Protein AF-A0A3B8ZDR8-F1 (afdb_monomer_lite)

Secondary structure (DSSP, 8-state):
--------PPPSSS-TTTSTTTHHHHHHHHHHHHHHH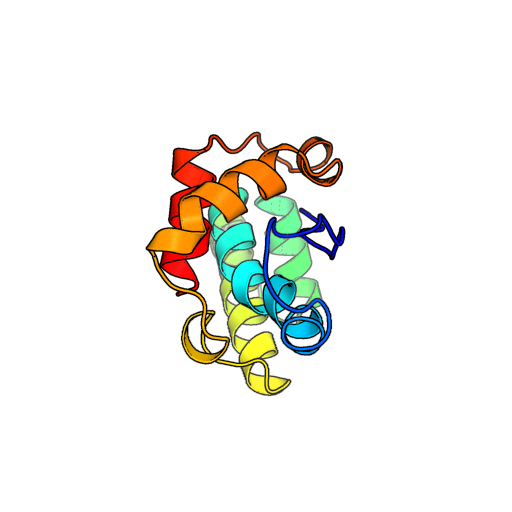HGGG-HHHHHHHHHHTT---TT--HHHHHHHHHHHHHHHHHHTT--S-SGGGT--GGGHHHHHHHHHH-GGGGGSSSPPPHHHHHHHHHHT-

Structure (mmCIF, N/CA/C/O backbone):
data_AF-A0A3B8ZDR8-F1
#
_entry.id   AF-A0A3B8ZDR8-F1
#
loop_
_atom_site.group_PDB
_atom_site.id
_atom_site.type_symbol
_atom_site.label_atom_id
_atom_site.label_alt_id
_atom_site.label_comp_id
_atom_site.label_asym_id
_atom_site.label_entity_id
_atom_site.label_seq_id
_atom_site.pdbx_PDB_ins_code
_atom_site.Cartn_x
_atom_site.Cartn_y
_atom_site.Cartn_z
_atom_site.occupancy
_atom_site.B_iso_or_equiv
_atom_site.auth_seq_id
_atom_site.auth_comp_id
_atom_site.auth_asym_id
_atom_site.auth_atom_id
_atom_site.pdbx_PDB_model_num
ATOM 1 N N . MET A 1 1 ? 7.685 3.525 1.655 1.00 44.78 1 MET A N 1
ATOM 2 C CA . MET A 1 1 ? 6.425 2.762 1.583 1.00 44.78 1 MET A CA 1
ATOM 3 C C . MET A 1 1 ? 5.890 2.816 2.994 1.00 44.78 1 MET A C 1
ATOM 5 O O . MET A 1 1 ? 6.640 2.419 3.874 1.00 44.78 1 MET A O 1
ATOM 9 N N . LEU A 1 2 ? 4.742 3.464 3.225 1.00 42.06 2 LEU A N 1
ATOM 10 C CA . LEU A 1 2 ? 4.146 3.598 4.561 1.00 42.06 2 LEU A CA 1
ATOM 11 C C . LEU A 1 2 ? 4.211 2.253 5.280 1.00 42.06 2 LEU A C 1
ATOM 13 O O . LEU A 1 2 ? 3.497 1.322 4.915 1.00 42.06 2 LEU A O 1
ATOM 17 N N . ALA A 1 3 ? 5.061 2.155 6.293 1.00 41.91 3 ALA A N 1
ATOM 18 C CA . ALA A 1 3 ? 4.907 1.120 7.284 1.00 41.91 3 ALA A CA 1
ATOM 19 C C . ALA A 1 3 ? 3.738 1.573 8.157 1.00 41.91 3 ALA A C 1
ATOM 21 O O . ALA A 1 3 ? 3.929 2.221 9.168 1.00 41.91 3 ALA A O 1
ATOM 22 N N . PHE A 1 4 ? 2.508 1.233 7.778 1.00 46.56 4 PHE A N 1
ATOM 23 C CA . PHE A 1 4 ? 1.359 1.270 8.696 1.00 46.56 4 PHE A CA 1
ATOM 24 C C . PHE A 1 4 ? 1.469 0.147 9.754 1.00 46.56 4 PHE A C 1
ATOM 26 O O . PHE A 1 4 ? 0.480 -0.411 10.230 1.00 46.56 4 PHE A O 1
ATOM 33 N N . LEU A 1 5 ? 2.704 -0.274 10.038 1.00 42.16 5 LEU A N 1
ATOM 34 C CA . LEU A 1 5 ? 3.032 -1.438 10.825 1.00 42.16 5 LEU A CA 1
ATOM 35 C C . LEU A 1 5 ? 3.063 -1.008 12.283 1.00 42.16 5 LEU A C 1
ATOM 37 O O . LEU A 1 5 ? 4.087 -0.591 12.810 1.00 42.16 5 LEU A O 1
ATOM 41 N N . ALA A 1 6 ? 1.908 -1.199 12.909 1.00 42.78 6 ALA A N 1
ATOM 42 C CA . ALA A 1 6 ? 1.836 -1.733 14.257 1.00 42.78 6 ALA A CA 1
ATOM 43 C C . ALA A 1 6 ? 2.537 -0.912 15.346 1.00 42.78 6 ALA A C 1
ATOM 45 O O . ALA A 1 6 ? 3.253 -1.484 16.166 1.00 42.78 6 ALA A O 1
ATOM 46 N N . HIS A 1 7 ? 2.275 0.394 15.439 1.00 38.44 7 HIS A N 1
ATOM 47 C CA . HIS A 1 7 ? 2.351 1.000 16.763 1.00 38.44 7 HIS A CA 1
ATOM 48 C C . HIS A 1 7 ? 1.016 0.837 17.483 1.00 38.44 7 HIS A C 1
ATOM 50 O O . HIS A 1 7 ? 0.050 1.555 17.227 1.00 38.44 7 HIS A O 1
ATOM 56 N N . ASP A 1 8 ? 1.004 -0.154 18.377 1.00 46.09 8 ASP A N 1
ATOM 57 C CA . ASP A 1 8 ? 0.071 -0.328 19.487 1.00 46.09 8 ASP A CA 1
ATOM 58 C C . ASP A 1 8 ? -0.123 1.015 20.216 1.00 46.09 8 ASP A C 1
ATOM 60 O O . ASP A 1 8 ? 0.599 1.351 21.153 1.00 46.09 8 ASP A O 1
ATOM 64 N N . SER A 1 9 ? -1.067 1.830 19.749 1.00 37.84 9 SER A N 1
ATOM 65 C CA . SER A 1 9 ? -1.556 2.992 20.486 1.00 37.84 9 SER A CA 1
ATOM 66 C C . SER A 1 9 ? -2.867 2.582 21.150 1.00 37.84 9 SER A C 1
ATOM 68 O O . SER A 1 9 ? -3.759 2.099 20.444 1.00 37.84 9 SER A O 1
ATOM 70 N N . PRO A 1 10 ? -2.984 2.724 22.482 1.00 36.81 10 PRO A N 1
ATOM 71 C CA . PRO A 1 10 ? -4.074 2.142 23.250 1.00 36.81 10 PRO A CA 1
ATOM 72 C C . PRO A 1 10 ? -5.396 2.756 22.798 1.00 36.81 10 PRO A C 1
ATOM 74 O O . PRO A 1 10 ? -5.578 3.975 22.837 1.00 36.81 10 PRO A O 1
ATOM 77 N N . THR A 1 11 ? -6.329 1.916 22.356 1.00 43.66 11 THR A N 1
ATOM 78 C CA . THR A 1 11 ? -7.720 2.334 22.219 1.00 43.66 11 THR A CA 1
ATOM 79 C C . THR A 1 11 ? -8.248 2.591 23.622 1.00 43.66 11 THR A C 1
ATOM 81 O O . THR A 1 11 ? -8.141 1.755 24.515 1.00 43.66 11 THR A O 1
ATOM 84 N N . CYS A 1 12 ? -8.723 3.812 23.843 1.00 35.34 12 CYS A N 1
ATOM 85 C CA . CYS A 1 12 ? -9.314 4.215 25.106 1.00 35.34 12 CY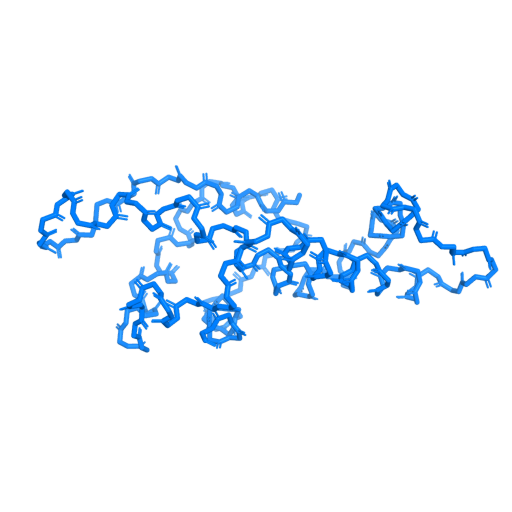S A CA 1
ATOM 86 C C . CYS A 1 12 ? -10.553 3.351 25.370 1.00 35.34 12 CYS A C 1
ATOM 88 O O . CYS A 1 12 ? -11.546 3.503 24.663 1.00 35.34 12 CYS A O 1
ATOM 90 N N . GLY A 1 13 ? -10.471 2.497 26.391 1.00 43.31 13 GLY A N 1
ATOM 91 C CA . GLY A 1 13 ? -11.576 1.669 26.867 1.00 43.31 13 GLY A CA 1
ATOM 92 C C . GLY A 1 13 ? -11.730 0.365 26.087 1.00 43.31 13 GLY A C 1
ATOM 93 O O . GLY A 1 13 ? -11.834 0.380 24.868 1.00 43.31 13 GLY A O 1
ATOM 94 N N . ASP A 1 14 ? -11.799 -0.728 26.843 1.00 36.44 14 ASP A N 1
ATOM 95 C CA . ASP A 1 14 ? -12.171 -2.092 26.448 1.00 36.44 14 ASP A CA 1
ATOM 96 C C . ASP A 1 14 ? -11.001 -3.033 26.073 1.00 36.44 14 ASP A C 1
ATOM 98 O O . ASP A 1 14 ? -10.055 -2.678 25.375 1.00 36.44 14 ASP A O 1
ATOM 102 N N . ASP A 1 15 ? -11.058 -4.231 26.666 1.00 39.94 15 ASP A N 1
ATOM 103 C CA . ASP A 1 15 ? -10.038 -5.280 26.815 1.00 39.94 15 ASP A CA 1
ATOM 104 C C . ASP A 1 15 ? -8.931 -5.368 25.738 1.00 39.94 15 ASP A C 1
ATOM 106 O O . ASP A 1 15 ? -9.129 -5.862 24.626 1.00 39.94 15 ASP A O 1
ATOM 110 N N . GLU A 1 16 ? -7.692 -5.055 26.144 1.00 42.16 16 GLU A N 1
ATOM 111 C CA . GLU A 1 16 ? -6.435 -5.239 25.384 1.00 42.16 16 GLU A CA 1
ATOM 112 C C . GLU A 1 16 ? -6.235 -6.668 24.827 1.00 42.16 16 GLU A C 1
ATOM 114 O O . GLU A 1 16 ? -5.426 -6.889 23.920 1.00 42.16 16 GLU A O 1
ATOM 119 N N . SER A 1 17 ? -6.948 -7.660 25.373 1.00 44.25 17 SER A N 1
ATOM 120 C CA . SER A 1 17 ? -6.798 -9.067 24.998 1.00 44.25 17 SER A CA 1
ATOM 121 C C . SER A 1 17 ? -7.567 -9.454 23.730 1.00 44.25 17 SER A C 1
ATOM 123 O O . SER A 1 17 ? -7.094 -10.312 22.979 1.00 44.25 17 SER A O 1
ATOM 125 N N . GLU A 1 18 ? -8.695 -8.796 23.432 1.00 42.53 18 GLU A N 1
ATOM 126 C CA . GLU A 1 18 ? -9.562 -9.211 22.326 1.00 42.53 18 GLU A CA 1
ATOM 127 C C . GLU A 1 18 ? -9.105 -8.663 20.971 1.00 42.53 18 GLU A C 1
ATOM 129 O O . GLU A 1 18 ? -9.272 -9.344 19.973 1.00 42.53 18 GLU A O 1
ATOM 134 N N . LEU A 1 19 ? -8.432 -7.512 20.882 1.00 48.38 19 LEU A N 1
ATOM 135 C CA . LEU A 1 19 ? -8.035 -6.934 19.580 1.00 48.38 19 LEU A CA 1
ATOM 136 C C . LEU A 1 19 ? -6.627 -7.348 19.110 1.00 48.38 19 LEU A C 1
ATOM 138 O O . LEU A 1 19 ? -6.260 -7.158 17.946 1.00 48.38 19 LEU A O 1
ATOM 142 N N . ARG A 1 20 ? -5.829 -7.976 19.983 1.00 52.00 20 ARG A N 1
ATOM 143 C CA . ARG A 1 20 ? -4.428 -8.349 19.709 1.00 52.00 20 ARG A CA 1
ATOM 144 C C . ARG A 1 20 ? -4.271 -9.350 18.563 1.00 52.00 20 ARG A C 1
ATOM 146 O O . ARG A 1 20 ? -3.232 -9.388 17.911 1.00 52.00 20 ARG A O 1
ATOM 153 N N . HIS A 1 21 ? -5.293 -10.161 18.301 1.00 55.50 21 HIS A N 1
ATOM 154 C CA . HIS A 1 21 ? -5.284 -11.121 17.197 1.00 55.50 21 HIS A CA 1
ATOM 155 C C . HIS A 1 21 ? -5.625 -10.486 15.837 1.00 55.50 21 HIS A C 1
ATOM 157 O O . HIS A 1 21 ? -5.317 -11.081 14.803 1.00 55.50 21 HIS A O 1
ATOM 163 N N . LEU A 1 22 ? -6.208 -9.282 15.831 1.00 54.00 22 LEU A N 1
ATOM 164 C CA . LEU A 1 22 ? -6.578 -8.527 14.629 1.00 54.00 22 LEU A CA 1
ATOM 165 C C . LEU A 1 22 ? -5.436 -7.621 14.143 1.00 54.00 22 LEU A C 1
ATOM 167 O O . LEU A 1 22 ? -5.355 -7.303 12.954 1.00 54.00 22 LEU A O 1
ATOM 171 N N . SER A 1 23 ? -4.515 -7.244 15.039 1.00 62.72 23 SER A N 1
ATOM 172 C CA . SER A 1 23 ? -3.392 -6.341 14.736 1.00 62.72 23 SER A CA 1
ATOM 173 C C . SER A 1 23 ? -2.507 -6.846 13.590 1.00 62.72 23 SER A C 1
ATOM 175 O O . SER A 1 23 ? -2.104 -6.058 12.734 1.00 62.72 23 SER A O 1
ATOM 177 N N . LYS A 1 24 ? -2.287 -8.165 13.501 1.00 66.75 24 LYS A N 1
ATOM 178 C CA . LYS A 1 24 ? -1.512 -8.804 12.420 1.00 66.75 24 LYS A CA 1
ATOM 179 C C . LYS A 1 24 ? -2.124 -8.633 11.027 1.00 66.75 24 LYS A C 1
ATOM 181 O O . LYS A 1 24 ? -1.391 -8.676 10.045 1.00 66.75 24 LYS A O 1
ATOM 186 N N . PHE A 1 25 ? -3.440 -8.448 10.929 1.00 69.88 25 PHE A N 1
ATOM 187 C CA . PHE A 1 25 ? -4.146 -8.395 9.646 1.00 69.88 25 PHE A CA 1
ATOM 188 C C . PHE A 1 25 ? -4.482 -6.971 9.202 1.00 69.88 25 PHE A C 1
ATOM 190 O O . PHE A 1 25 ? -4.666 -6.737 8.011 1.00 69.88 25 PHE A O 1
ATOM 197 N N . ARG A 1 26 ? -4.476 -5.995 10.118 1.00 72.50 26 ARG A N 1
ATOM 198 C CA . ARG A 1 26 ? -4.804 -4.598 9.803 1.00 72.50 26 ARG A CA 1
ATOM 199 C C . ARG A 1 26 ? -3.891 -3.989 8.732 1.00 72.50 26 ARG A C 1
ATOM 201 O O . ARG A 1 26 ? -4.384 -3.395 7.778 1.00 72.50 26 ARG A O 1
ATOM 208 N N . GLY A 1 27 ? -2.575 -4.140 8.884 1.00 79.62 27 GLY A N 1
ATOM 209 C CA . GLY A 1 27 ? -1.594 -3.594 7.939 1.00 79.62 27 GLY A CA 1
ATOM 210 C C . GLY A 1 27 ? -1.735 -4.189 6.531 1.00 79.62 27 GLY A C 1
ATOM 211 O O . GLY A 1 27 ? -1.920 -3.432 5.577 1.00 79.62 27 GLY A O 1
ATOM 212 N N . PRO A 1 28 ? -1.705 -5.526 6.381 1.00 83.00 28 PRO A N 1
ATOM 213 C CA . PRO A 1 28 ? -1.853 -6.166 5.076 1.00 83.00 28 PRO A CA 1
ATOM 214 C C . PRO A 1 28 ? -3.191 -5.883 4.372 1.00 83.00 28 PRO A C 1
ATOM 216 O O . PRO A 1 28 ? -3.197 -5.709 3.157 1.00 83.00 28 PRO A O 1
ATOM 219 N N . LEU A 1 29 ? -4.299 -5.759 5.115 1.00 87.38 29 LEU A N 1
ATOM 220 C CA . LEU A 1 29 ? -5.610 -5.382 4.564 1.00 87.38 29 LEU A CA 1
ATOM 221 C C . LEU A 1 29 ? -5.613 -3.988 3.928 1.00 87.38 29 LEU A C 1
ATOM 223 O O . LEU A 1 29 ? -6.208 -3.761 2.879 1.00 87.38 29 LEU A O 1
ATOM 227 N N . GLN A 1 30 ? -4.933 -3.036 4.560 1.00 89.12 30 GLN A N 1
ATOM 228 C CA . GLN A 1 30 ? -4.898 -1.643 4.110 1.00 89.12 30 GLN A CA 1
ATOM 229 C C . GLN A 1 30 ? -3.844 -1.413 3.024 1.00 89.12 30 GLN A C 1
ATOM 231 O O . GLN A 1 30 ? -3.944 -0.449 2.261 1.00 89.12 30 GLN A O 1
ATOM 236 N N . LEU A 1 31 ? -2.837 -2.288 2.938 1.00 91.69 31 LEU A N 1
ATOM 237 C CA . LEU A 1 31 ? -1.667 -2.116 2.083 1.00 91.69 31 LEU A CA 1
ATOM 238 C C . LEU A 1 31 ? -2.014 -1.849 0.608 1.00 91.69 31 LEU A C 1
ATOM 240 O O . LEU A 1 31 ? -1.466 -0.884 0.066 1.00 91.69 31 LEU A O 1
ATOM 244 N N . PRO A 1 32 ? -2.923 -2.593 -0.053 1.00 93.38 32 PRO A N 1
ATOM 245 C CA . PRO A 1 32 ? -3.281 -2.294 -1.436 1.00 93.38 32 PRO A CA 1
ATOM 246 C C . PRO A 1 32 ? -3.875 -0.894 -1.621 1.00 93.38 32 PRO A C 1
ATOM 248 O O . PRO A 1 32 ? -3.528 -0.190 -2.567 1.00 93.38 32 PRO A O 1
ATOM 251 N N . HIS A 1 33 ? -4.723 -0.461 -0.687 1.00 94.50 33 HIS A N 1
ATOM 252 C CA . HIS A 1 33 ? -5.404 0.835 -0.733 1.00 94.50 33 HIS A CA 1
ATOM 253 C C . HIS A 1 33 ? -4.437 1.993 -0.465 1.00 94.50 33 HIS A C 1
ATOM 255 O O . HIS A 1 33 ? -4.486 3.027 -1.130 1.00 94.50 33 HIS A O 1
ATOM 261 N N . VAL A 1 34 ? -3.493 1.800 0.459 1.00 93.31 34 VAL A N 1
ATOM 262 C CA . VAL A 1 34 ? -2.384 2.734 0.691 1.00 93.31 34 VAL A CA 1
ATOM 263 C C . VAL A 1 34 ? -1.483 2.827 -0.541 1.00 93.31 34 VAL A C 1
ATOM 265 O O . VAL A 1 34 ? -1.020 3.918 -0.885 1.00 93.31 34 VAL A O 1
ATOM 268 N N . CYS A 1 35 ? -1.220 1.706 -1.217 1.00 95.06 35 CYS A N 1
ATOM 269 C CA . CYS A 1 35 ? -0.411 1.708 -2.431 1.00 95.06 35 CYS A CA 1
ATOM 270 C C . CYS A 1 35 ? -1.095 2.467 -3.565 1.00 95.06 35 CYS A C 1
ATOM 272 O O . CYS A 1 35 ? -0.474 3.322 -4.189 1.00 95.06 35 CYS A O 1
ATOM 274 N N . GLU A 1 36 ? -2.388 2.232 -3.762 1.00 95.12 36 GLU A N 1
ATOM 275 C CA . GLU A 1 36 ? -3.204 2.950 -4.734 1.00 95.12 36 GLU A CA 1
ATOM 276 C C . GLU A 1 36 ? -3.228 4.460 -4.462 1.00 95.12 36 GLU A C 1
ATOM 278 O O . GLU A 1 36 ? -2.973 5.264 -5.361 1.00 95.12 36 GLU A O 1
ATOM 283 N N . ALA A 1 37 ? -3.406 4.860 -3.198 1.00 94.56 37 ALA A N 1
ATOM 284 C CA . ALA A 1 37 ? -3.365 6.263 -2.803 1.00 94.56 37 ALA A CA 1
ATOM 285 C C . ALA A 1 37 ? -2.000 6.919 -3.072 1.00 94.56 37 ALA A C 1
ATOM 287 O O . ALA A 1 37 ? -1.949 8.120 -3.342 1.00 94.56 37 ALA A O 1
ATOM 288 N N . ASN A 1 38 ? -0.897 6.171 -3.001 1.00 94.94 38 ASN A N 1
ATOM 289 C CA . ASN A 1 38 ? 0.465 6.675 -3.204 1.00 94.94 38 ASN A CA 1
ATOM 290 C C . ASN A 1 38 ? 0.995 6.517 -4.631 1.00 94.94 38 ASN A C 1
ATOM 292 O O . ASN A 1 38 ? 2.039 7.092 -4.942 1.00 94.94 38 ASN A O 1
ATOM 296 N N . LEU A 1 39 ? 0.293 5.777 -5.488 1.00 94.88 39 LEU A N 1
ATOM 297 C CA . LEU A 1 39 ? 0.767 5.351 -6.802 1.00 94.88 39 LEU A CA 1
ATOM 298 C C . LEU A 1 39 ? 1.333 6.510 -7.629 1.00 94.88 39 LEU A C 1
ATOM 300 O O . LEU A 1 39 ? 2.452 6.448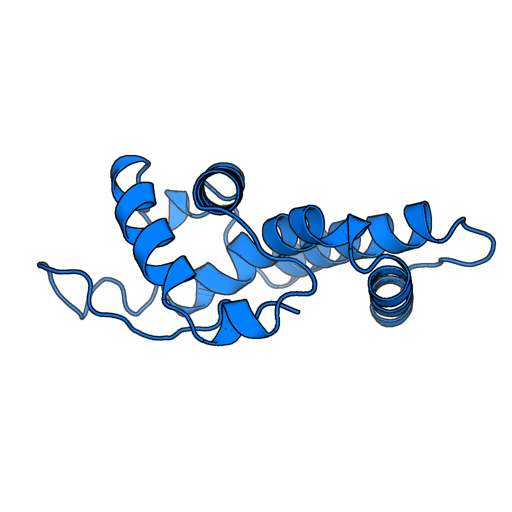 -8.134 1.00 94.88 39 LEU A O 1
ATOM 304 N N . MET A 1 40 ? 0.581 7.611 -7.703 1.00 94.88 40 MET A N 1
ATOM 305 C CA . MET A 1 40 ? 0.954 8.790 -8.488 1.00 94.88 40 MET A CA 1
ATOM 306 C C . MET A 1 40 ? 2.205 9.508 -7.972 1.00 94.88 40 MET A C 1
ATOM 308 O O . MET A 1 40 ? 2.870 10.181 -8.750 1.00 94.88 40 MET A O 1
ATOM 312 N N . ALA A 1 41 ? 2.537 9.373 -6.687 1.00 95.31 41 ALA A N 1
ATOM 313 C CA . ALA A 1 41 ? 3.698 10.027 -6.088 1.00 95.31 41 ALA A CA 1
ATOM 314 C C . ALA A 1 41 ? 5.001 9.226 -6.254 1.00 95.31 41 ALA A C 1
ATOM 316 O O . ALA A 1 41 ? 6.069 9.744 -5.941 1.00 95.31 41 ALA A O 1
ATOM 317 N N . ALA A 1 42 ? 4.931 7.966 -6.700 1.00 95.44 42 ALA A N 1
ATOM 318 C CA . ALA A 1 42 ? 6.088 7.072 -6.736 1.00 95.44 42 ALA A CA 1
ATOM 319 C C . ALA A 1 42 ? 6.013 6.025 -7.866 1.00 95.44 42 ALA A C 1
ATOM 321 O O . ALA A 1 42 ? 6.382 4.874 -7.652 1.00 95.44 42 ALA A O 1
ATOM 322 N N . GLN A 1 43 ? 5.527 6.404 -9.055 1.00 97.31 43 GLN A N 1
ATOM 323 C CA . GLN A 1 43 ? 5.234 5.457 -10.143 1.00 97.31 43 GLN A CA 1
ATOM 324 C C . GLN A 1 43 ? 6.433 4.583 -10.540 1.00 97.31 43 GLN A C 1
ATOM 326 O O . GLN A 1 43 ? 6.271 3.376 -10.650 1.00 97.31 43 GLN A O 1
ATOM 331 N N . GLU A 1 44 ? 7.631 5.156 -10.684 1.00 97.62 44 GLU A N 1
ATOM 332 C CA . GLU A 1 44 ? 8.848 4.394 -11.022 1.00 97.62 44 GLU A CA 1
ATOM 333 C C . GLU A 1 44 ? 9.134 3.298 -9.988 1.00 97.62 44 GLU A C 1
ATOM 335 O O . GLU A 1 44 ? 9.315 2.140 -10.339 1.00 97.62 44 GLU A O 1
ATOM 340 N N . ARG A 1 45 ? 9.026 3.628 -8.695 1.00 96.94 45 ARG A N 1
ATOM 341 C CA . ARG A 1 45 ? 9.213 2.653 -7.611 1.00 96.94 45 ARG A CA 1
ATOM 342 C C . ARG A 1 45 ? 8.144 1.565 -7.612 1.00 96.94 45 ARG A C 1
ATOM 344 O O . ARG A 1 45 ? 8.421 0.448 -7.198 1.00 96.94 45 ARG A O 1
ATOM 351 N N . TYR A 1 46 ? 6.915 1.890 -8.006 1.00 97.88 46 TYR A N 1
ATOM 352 C CA . TYR A 1 46 ? 5.866 0.884 -8.159 1.00 97.88 46 TYR A CA 1
ATOM 353 C C . TYR A 1 46 ? 6.097 0.012 -9.393 1.00 97.88 46 TYR A C 1
ATOM 355 O O . TYR A 1 46 ? 5.827 -1.177 -9.317 1.00 97.88 46 TYR A O 1
ATOM 363 N N . ALA A 1 47 ? 6.646 0.545 -10.485 1.00 98.12 47 ALA A N 1
ATOM 364 C CA . ALA A 1 47 ? 7.069 -0.278 -11.615 1.00 98.12 47 ALA A CA 1
ATOM 365 C C . ALA A 1 47 ? 8.173 -1.269 -11.195 1.00 98.12 47 ALA A C 1
ATOM 367 O O . ALA A 1 47 ? 8.054 -2.453 -11.494 1.00 98.12 47 ALA A O 1
ATOM 368 N N . ASP A 1 48 ? 9.160 -0.826 -10.405 1.00 98.06 48 ASP A N 1
ATOM 369 C CA . ASP A 1 48 ? 10.184 -1.719 -9.837 1.00 98.06 48 ASP A CA 1
ATOM 370 C C . ASP A 1 48 ? 9.563 -2.819 -8.954 1.00 98.06 48 ASP A C 1
ATOM 372 O O . ASP A 1 48 ? 9.984 -3.973 -8.989 1.00 98.06 48 ASP A O 1
ATOM 376 N N . ILE A 1 49 ? 8.539 -2.477 -8.159 1.00 97.62 49 ILE A N 1
ATOM 377 C CA . ILE A 1 49 ? 7.807 -3.454 -7.338 1.00 97.62 49 ILE A CA 1
ATOM 378 C C . ILE A 1 49 ? 7.053 -4.458 -8.220 1.00 97.62 49 ILE A C 1
ATOM 380 O O . ILE A 1 49 ? 7.035 -5.636 -7.881 1.00 97.62 49 ILE A O 1
ATOM 384 N N . ALA A 1 50 ? 6.437 -4.026 -9.324 1.00 98.19 50 ALA A N 1
ATOM 385 C CA . ALA A 1 50 ? 5.726 -4.924 -10.234 1.00 98.19 50 ALA A CA 1
ATOM 386 C C . ALA A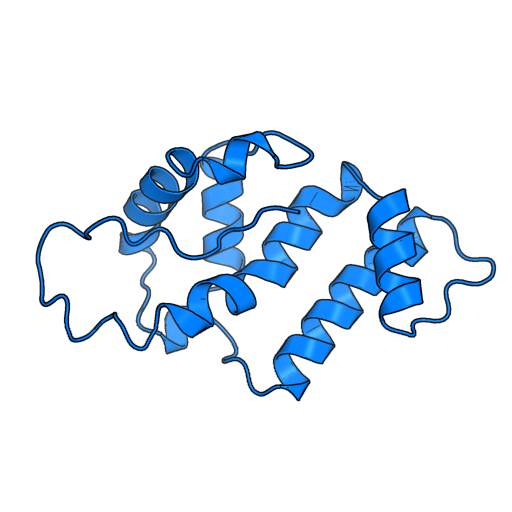 1 50 ? 6.677 -5.974 -10.829 1.00 98.19 50 ALA A C 1
ATOM 388 O O . ALA A 1 50 ? 6.393 -7.167 -10.741 1.00 98.19 50 ALA A O 1
ATOM 389 N N . ASP A 1 51 ? 7.832 -5.540 -11.341 1.00 98.12 51 ASP A N 1
ATOM 390 C CA . ASP A 1 51 ? 8.872 -6.437 -11.862 1.00 98.12 51 ASP A CA 1
ATOM 391 C C . ASP A 1 51 ? 9.368 -7.410 -10.780 1.00 98.12 51 ASP A C 1
ATOM 393 O O . ASP A 1 51 ? 9.421 -8.623 -10.984 1.00 98.12 51 ASP A O 1
ATOM 397 N N . ALA A 1 52 ? 9.627 -6.904 -9.568 1.00 97.69 52 ALA A N 1
ATOM 398 C CA . ALA A 1 52 ? 10.053 -7.728 -8.437 1.00 97.69 52 ALA A CA 1
ATOM 399 C C . ALA A 1 52 ? 8.995 -8.753 -7.981 1.00 97.69 52 ALA A C 1
ATOM 401 O O . ALA A 1 52 ? 9.353 -9.795 -7.429 1.00 97.69 52 ALA A O 1
ATOM 402 N N . LEU A 1 53 ? 7.706 -8.474 -8.200 1.00 96.81 53 LEU A N 1
ATOM 403 C CA . LEU A 1 53 ? 6.598 -9.400 -7.943 1.00 96.81 53 LEU A CA 1
ATOM 404 C C . LEU A 1 53 ? 6.371 -10.398 -9.093 1.00 96.81 53 LEU A C 1
ATOM 406 O O . LEU A 1 53 ? 5.516 -11.272 -8.971 1.00 96.81 53 LEU A O 1
ATOM 410 N N . GLY A 1 54 ? 7.159 -10.317 -10.169 1.00 97.12 54 GLY A N 1
ATOM 411 C CA . GLY A 1 54 ? 7.107 -11.235 -11.306 1.00 97.12 54 GLY A CA 1
ATOM 412 C C . GLY A 1 54 ? 6.144 -10.816 -12.418 1.00 97.12 54 GLY A C 1
ATOM 413 O O . GLY A 1 54 ? 5.879 -11.616 -13.317 1.00 97.12 54 GLY A O 1
ATOM 414 N N . GLU A 1 55 ? 5.626 -9.587 -12.382 1.00 98.25 55 GLU A N 1
ATOM 415 C CA . GLU A 1 55 ? 4.785 -9.052 -13.451 1.00 98.25 55 GLU A CA 1
ATOM 416 C C . GLU A 1 55 ? 5.619 -8.704 -14.689 1.00 98.25 55 GLU A C 1
ATOM 418 O O . GLU A 1 55 ? 6.692 -8.108 -14.598 1.00 98.25 55 GLU A O 1
ATOM 423 N N . ASN A 1 56 ? 5.110 -9.019 -15.882 1.00 97.62 56 ASN A N 1
ATOM 424 C CA . ASN A 1 56 ? 5.784 -8.637 -17.122 1.00 97.62 56 ASN A CA 1
ATOM 425 C C . ASN A 1 56 ? 5.472 -7.180 -17.486 1.00 97.62 56 ASN A C 1
ATOM 427 O O . ASN A 1 56 ? 4.432 -6.893 -18.080 1.00 97.62 56 ASN A O 1
ATOM 431 N N . ILE A 1 57 ? 6.409 -6.280 -17.191 1.00 97.81 57 ILE A N 1
ATOM 432 C CA . ILE A 1 57 ? 6.276 -4.845 -17.478 1.00 97.81 57 ILE A CA 1
ATOM 433 C C . ILE A 1 57 ? 6.976 -4.389 -18.772 1.00 97.81 57 ILE A C 1
ATOM 435 O O . ILE A 1 57 ? 7.057 -3.189 -19.046 1.00 97.81 57 ILE A O 1
ATOM 439 N N . TYR A 1 58 ? 7.510 -5.314 -19.580 1.00 97.31 58 TYR A N 1
ATOM 440 C CA . TYR A 1 58 ? 8.293 -4.961 -20.767 1.00 97.31 58 TYR A CA 1
ATOM 441 C C . TYR A 1 58 ? 7.467 -4.175 -21.794 1.00 97.31 58 TYR A C 1
ATOM 443 O O . TYR A 1 58 ? 6.424 -4.625 -22.264 1.00 97.31 58 TYR A O 1
ATOM 451 N N . GLY A 1 59 ? 7.975 -3.002 -22.183 1.00 97.12 59 GLY A N 1
ATOM 452 C CA . GLY A 1 59 ? 7.342 -2.134 -23.178 1.00 97.12 59 GLY A CA 1
ATOM 453 C C . GLY A 1 59 ? 6.125 -1.354 -22.670 1.00 97.12 59 GLY A C 1
ATOM 454 O O . GLY A 1 59 ? 5.552 -0.589 -23.445 1.00 97.12 59 GLY A O 1
ATOM 455 N N . LEU A 1 60 ? 5.743 -1.504 -21.396 1.00 97.94 60 LEU A N 1
ATOM 456 C CA . LEU A 1 60 ? 4.638 -0.748 -20.815 1.00 97.94 60 LEU A CA 1
ATOM 457 C C . LEU A 1 60 ? 5.060 0.679 -20.435 1.00 97.94 60 LEU A C 1
ATOM 459 O O . LEU A 1 60 ? 6.187 0.904 -19.981 1.00 97.94 60 LEU A O 1
ATOM 463 N N . PRO A 1 61 ? 4.149 1.662 -20.540 1.00 98.12 61 PRO A N 1
ATOM 464 C CA . PRO A 1 61 ? 4.326 2.949 -19.883 1.00 98.12 61 PRO A CA 1
ATOM 465 C C . PRO A 1 61 ? 4.490 2.772 -18.368 1.00 98.12 61 PRO A C 1
ATOM 467 O O . PRO A 1 61 ? 3.778 1.980 -17.752 1.00 98.12 61 PRO A O 1
ATOM 470 N N . VAL A 1 62 ? 5.351 3.582 -17.739 1.00 97.81 62 VAL A N 1
ATOM 471 C CA . VAL A 1 62 ? 5.627 3.525 -16.284 1.00 97.81 62 VAL A CA 1
ATOM 472 C C . VAL A 1 62 ? 4.346 3.553 -15.446 1.00 97.81 62 VAL A C 1
ATOM 474 O O . VAL A 1 62 ? 4.240 2.854 -14.445 1.00 97.81 62 VAL A O 1
ATOM 477 N N . ARG A 1 63 ? 3.339 4.322 -15.872 1.00 97.19 63 ARG A N 1
ATOM 478 C CA . ARG A 1 63 ? 2.039 4.386 -15.198 1.00 97.19 63 ARG A CA 1
ATOM 479 C C . ARG A 1 63 ? 1.309 3.039 -15.187 1.00 97.19 63 ARG A C 1
ATOM 481 O O . ARG A 1 63 ? 0.713 2.701 -14.170 1.00 97.19 63 ARG A O 1
ATOM 488 N N . GLU A 1 64 ? 1.326 2.314 -16.300 1.00 97.94 64 GLU A N 1
ATOM 489 C CA . GLU A 1 64 ? 0.673 1.005 -16.423 1.00 97.94 64 GLU A CA 1
ATOM 490 C C . GLU A 1 64 ? 1.455 -0.051 -15.638 1.00 97.94 64 GLU A C 1
ATOM 492 O O . GLU A 1 64 ? 0.866 -0.768 -14.835 1.00 97.94 64 GLU A O 1
ATOM 497 N N . ALA A 1 65 ? 2.788 -0.052 -15.752 1.00 98.06 65 ALA A N 1
ATOM 498 C CA . ALA A 1 65 ? 3.658 -0.910 -14.946 1.00 98.06 65 ALA A CA 1
ATOM 499 C C . ALA A 1 65 ? 3.443 -0.692 -13.435 1.00 98.06 65 ALA A C 1
ATOM 501 O O . ALA A 1 65 ? 3.294 -1.641 -12.671 1.00 98.06 65 ALA A O 1
ATOM 502 N N . ALA A 1 66 ? 3.333 0.563 -12.994 1.00 97.75 66 ALA A N 1
ATOM 503 C CA . ALA A 1 66 ? 3.041 0.894 -11.605 1.00 97.75 66 ALA A CA 1
ATOM 504 C C . ALA A 1 66 ? 1.677 0.348 -11.143 1.00 97.75 66 ALA A C 1
ATOM 506 O O . ALA A 1 66 ? 1.549 -0.128 -10.015 1.00 97.75 66 ALA A O 1
ATOM 507 N N . GLN A 1 67 ? 0.647 0.410 -11.995 1.00 97.88 67 GLN A N 1
ATOM 508 C CA . GLN A 1 67 ? -0.677 -0.139 -11.676 1.00 97.88 67 GLN A CA 1
ATOM 509 C C . GLN A 1 67 ? -0.630 -1.657 -11.479 1.00 97.88 67 GLN A C 1
ATOM 511 O O . GLN A 1 67 ? -1.308 -2.162 -10.581 1.00 97.88 67 GLN A O 1
ATOM 516 N N . MET A 1 68 ? 0.206 -2.366 -12.245 1.00 98.12 68 MET A N 1
ATOM 517 C CA . MET A 1 68 ? 0.392 -3.809 -12.077 1.00 98.12 68 MET A CA 1
ATOM 518 C C . MET A 1 68 ? 0.887 -4.168 -10.675 1.00 98.12 68 MET A C 1
ATOM 520 O O . MET A 1 68 ? 0.399 -5.138 -10.109 1.00 98.12 68 MET A O 1
ATOM 524 N N . ALA A 1 69 ? 1.742 -3.355 -10.043 1.00 97.81 69 ALA A N 1
ATOM 525 C CA . ALA A 1 69 ? 2.166 -3.614 -8.663 1.00 97.81 69 ALA A CA 1
ATOM 526 C C . ALA A 1 69 ? 1.000 -3.614 -7.668 1.00 97.81 69 ALA A C 1
ATOM 528 O O . ALA A 1 69 ? 0.955 -4.452 -6.773 1.00 97.81 69 ALA A O 1
ATOM 529 N N . VAL A 1 70 ? 0.040 -2.692 -7.805 1.00 96.50 70 VAL A N 1
ATOM 530 C CA . VAL A 1 70 ? -1.133 -2.656 -6.913 1.00 96.50 70 VAL A CA 1
ATOM 531 C C . VAL A 1 70 ? -1.986 -3.907 -7.110 1.00 96.50 70 VAL A C 1
ATOM 533 O O . VAL A 1 70 ? -2.452 -4.483 -6.127 1.00 96.50 70 VAL A O 1
ATOM 536 N N . VAL A 1 71 ? -2.163 -4.348 -8.358 1.00 96.81 71 VAL A N 1
ATOM 537 C CA . VAL A 1 71 ? -2.890 -5.584 -8.683 1.00 96.81 71 VAL A CA 1
ATOM 538 C C . VAL A 1 71 ? -2.170 -6.803 -8.103 1.00 96.81 71 VAL A C 1
ATOM 540 O O . VAL A 1 71 ? -2.790 -7.567 -7.368 1.00 96.81 71 VAL A O 1
ATOM 543 N N . ALA A 1 72 ? -0.864 -6.930 -8.334 1.00 97.19 72 ALA A N 1
ATOM 544 C CA . ALA A 1 72 ? -0.044 -8.023 -7.824 1.00 97.19 72 ALA A CA 1
ATOM 545 C C . ALA A 1 72 ? -0.067 -8.096 -6.289 1.00 97.19 72 ALA A C 1
ATOM 547 O O . ALA A 1 72 ? -0.230 -9.174 -5.723 1.00 97.19 72 ALA A O 1
ATOM 548 N N . ILE A 1 73 ? 0.003 -6.952 -5.594 1.00 95.38 73 ILE A N 1
ATOM 549 C CA . ILE A 1 73 ? -0.129 -6.892 -4.129 1.00 95.38 73 ILE A CA 1
ATOM 550 C C . ILE A 1 73 ? -1.518 -7.375 -3.678 1.00 95.38 73 ILE A C 1
ATOM 552 O O . ILE A 1 73 ? -1.607 -8.099 -2.689 1.00 95.38 73 ILE A O 1
ATOM 556 N N . ARG A 1 74 ? -2.603 -7.013 -4.384 1.00 94.06 74 ARG A N 1
ATOM 557 C CA . ARG A 1 74 ? -3.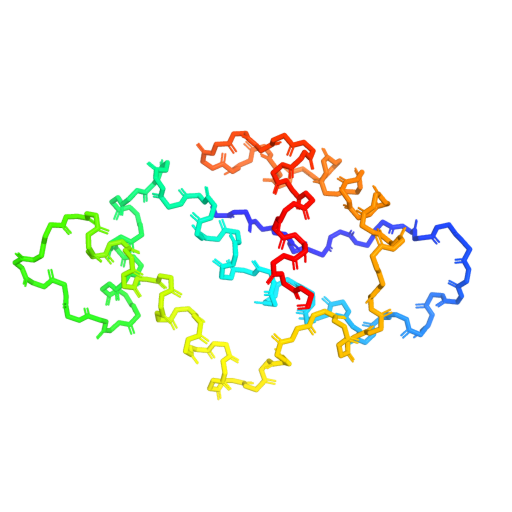959 -7.512 -4.069 1.00 94.06 74 ARG A CA 1
ATOM 558 C C . ARG A 1 74 ? -4.053 -9.027 -4.252 1.00 94.06 74 ARG A C 1
ATOM 560 O O . ARG A 1 74 ? -4.585 -9.693 -3.369 1.00 94.06 74 ARG A O 1
ATOM 567 N N . CYS A 1 75 ? -3.529 -9.560 -5.356 1.00 94.38 75 CYS A N 1
ATOM 568 C CA . CYS A 1 75 ? -3.495 -11.000 -5.617 1.00 94.38 75 CYS A CA 1
ATOM 569 C C . CYS A 1 75 ? -2.693 -11.740 -4.542 1.00 94.38 75 CYS A C 1
ATOM 571 O O . CYS A 1 75 ? -3.217 -12.660 -3.921 1.00 94.38 75 CYS A O 1
ATOM 573 N N . LEU A 1 76 ? -1.488 -11.256 -4.227 1.00 93.50 76 LEU A N 1
ATOM 574 C CA . LEU A 1 76 ? -0.643 -11.842 -3.191 1.00 93.50 76 LEU A CA 1
ATOM 575 C C . LEU A 1 76 ? -1.344 -11.872 -1.827 1.00 93.50 76 LEU A C 1
ATOM 577 O O . LEU A 1 76 ? -1.236 -12.869 -1.117 1.00 93.50 76 LEU A O 1
ATOM 581 N N . SER A 1 77 ? -2.081 -10.814 -1.460 1.00 91.19 77 SER A N 1
ATOM 582 C CA . SER A 1 77 ? -2.845 -10.798 -0.208 1.00 91.19 77 SER A CA 1
ATOM 583 C C . SER A 1 77 ? -3.869 -11.935 -0.133 1.00 91.19 77 SER A C 1
ATOM 585 O O . SER A 1 77 ? -4.002 -12.569 0.915 1.00 91.19 77 SER A O 1
ATOM 587 N N . VAL A 1 78 ? -4.555 -12.223 -1.242 1.00 90.88 78 VAL A N 1
ATOM 588 C CA . VAL A 1 78 ? -5.508 -13.339 -1.337 1.00 90.88 78 VAL A CA 1
ATOM 589 C C . VAL A 1 78 ? -4.779 -14.682 -1.262 1.00 90.88 78 VAL A C 1
ATOM 591 O O . VAL A 1 78 ? -5.183 -15.552 -0.491 1.00 90.88 78 VAL A O 1
ATOM 594 N N . ASP A 1 79 ? -3.675 -14.834 -1.994 1.00 92.44 79 ASP A N 1
ATOM 595 C CA . ASP A 1 79 ? -2.924 -16.091 -2.084 1.00 92.44 79 ASP A CA 1
ATOM 596 C C . ASP A 1 79 ? -2.346 -16.542 -0.733 1.00 92.44 79 ASP A C 1
ATOM 598 O O . ASP A 1 79 ? -2.269 -17.740 -0.453 1.00 92.44 79 ASP A O 1
ATOM 602 N N . VAL A 1 80 ? -1.972 -15.595 0.136 1.00 91.06 80 VAL A N 1
ATOM 603 C CA . VAL A 1 80 ? -1.453 -15.890 1.486 1.00 91.06 80 VAL A CA 1
ATOM 604 C C . VAL A 1 80 ? -2.544 -15.967 2.562 1.00 91.06 80 VAL A C 1
ATOM 606 O O . VAL A 1 80 ? -2.230 -16.127 3.744 1.00 91.06 80 VAL A O 1
ATOM 609 N N . GLY A 1 81 ? -3.821 -15.868 2.179 1.00 88.19 81 GLY A N 1
ATOM 610 C CA . GLY A 1 81 ? -4.962 -16.027 3.081 1.00 88.19 81 GLY A CA 1
ATOM 611 C C . GLY A 1 81 ? -5.183 -14.856 4.040 1.00 88.19 81 GLY A C 1
ATOM 612 O O . GLY A 1 81 ? -5.632 -15.068 5.169 1.00 88.19 81 GLY A O 1
ATOM 613 N N . ILE A 1 82 ? -4.854 -13.626 3.629 1.00 86.88 82 ILE A N 1
ATOM 614 C CA . ILE A 1 82 ? -5.288 -12.434 4.370 1.00 86.88 82 ILE A CA 1
ATOM 615 C C . ILE A 1 82 ? -6.815 -12.304 4.212 1.00 86.88 82 ILE A C 1
ATOM 617 O O . ILE A 1 82 ? -7.323 -12.537 3.114 1.00 86.88 82 ILE A O 1
ATOM 621 N N . PRO A 1 83 ? -7.553 -11.954 5.286 1.00 83.38 83 PRO A N 1
ATOM 622 C CA . PRO A 1 83 ? -8.986 -11.664 5.217 1.00 83.38 83 PRO A CA 1
ATOM 623 C C . PRO A 1 83 ? -9.343 -10.650 4.123 1.00 83.38 83 PRO A C 1
ATOM 625 O O . PRO A 1 83 ? -8.482 -9.926 3.628 1.00 83.38 83 PRO A O 1
ATOM 628 N N . SER A 1 84 ? -10.618 -10.561 3.752 1.00 84.94 84 SER A N 1
ATOM 629 C CA . SER A 1 84 ? -11.022 -9.727 2.609 1.00 84.94 84 SER A CA 1
ATOM 630 C C . SER A 1 84 ? -11.064 -8.237 2.954 1.00 84.94 84 SER A C 1
ATOM 632 O O . SER A 1 84 ? -10.847 -7.392 2.086 1.00 84.94 84 SER A O 1
ATOM 634 N N . ASN A 1 85 ? -11.398 -7.910 4.207 1.00 88.06 85 ASN A N 1
ATOM 635 C CA . ASN A 1 85 ? -11.654 -6.543 4.652 1.00 88.06 85 ASN A CA 1
ATOM 636 C C . ASN A 1 85 ? -11.558 -6.377 6.182 1.00 88.06 85 ASN A C 1
ATOM 638 O O . ASN A 1 85 ? -11.434 -7.340 6.940 1.00 88.06 85 ASN A O 1
ATOM 642 N N . LEU A 1 86 ? -11.605 -5.124 6.641 1.00 87.25 86 LEU A N 1
ATOM 643 C CA . LEU A 1 86 ? -11.571 -4.753 8.058 1.00 87.25 86 LEU A CA 1
ATOM 644 C C . LEU A 1 86 ? -12.886 -5.069 8.793 1.00 87.25 86 LEU A C 1
ATOM 646 O O . LEU A 1 86 ? -12.858 -5.245 10.012 1.00 87.25 86 LEU A O 1
ATOM 650 N N . THR A 1 87 ? -14.020 -5.169 8.092 1.00 87.75 87 THR A N 1
ATOM 651 C CA . THR A 1 87 ? -15.315 -5.521 8.703 1.00 87.75 87 THR A CA 1
ATOM 652 C C . THR A 1 87 ? -15.316 -6.959 9.233 1.00 87.75 87 THR A C 1
ATOM 654 O O . THR A 1 87 ? -15.852 -7.216 10.309 1.00 87.75 87 THR A O 1
ATOM 657 N N . GLU A 1 88 ? -14.635 -7.890 8.556 1.00 86.06 88 GLU A N 1
ATOM 658 C CA . GLU A 1 88 ? -14.382 -9.257 9.047 1.00 86.06 88 GLU A CA 1
ATOM 659 C C . GLU A 1 88 ? -13.566 -9.276 10.350 1.00 86.06 88 GLU A C 1
ATOM 661 O O . GLU A 1 88 ? -13.622 -10.240 11.112 1.00 86.06 88 GLU A O 1
ATOM 666 N N . LEU A 1 89 ? -12.843 -8.188 10.632 1.00 81.00 89 LEU A N 1
ATOM 667 C CA . LEU A 1 89 ? -12.113 -7.961 11.878 1.00 81.00 89 LEU A CA 1
ATOM 668 C C . LEU A 1 89 ? -12.926 -7.159 12.909 1.00 81.00 89 LEU A C 1
ATOM 670 O O . LEU A 1 89 ? -12.385 -6.754 13.930 1.00 81.00 89 LEU A O 1
ATOM 674 N N . GLY A 1 90 ? -14.210 -6.896 12.661 1.00 85.44 90 GLY A N 1
ATOM 675 C CA . GLY A 1 90 ? -15.092 -6.184 13.588 1.00 85.44 90 GLY A CA 1
ATOM 676 C C . GLY A 1 90 ? -14.955 -4.658 13.584 1.00 85.44 90 GLY A C 1
ATOM 677 O O . GLY A 1 90 ? -15.574 -4.007 14.426 1.00 85.44 90 GLY A O 1
ATOM 678 N N . VAL A 1 91 ? -14.193 -4.076 12.649 1.00 84.94 91 VAL A N 1
ATOM 679 C CA . VAL A 1 91 ? -14.096 -2.615 12.495 1.00 84.94 91 VAL A CA 1
ATOM 680 C C . VAL A 1 91 ? -15.417 -2.057 11.970 1.00 84.94 91 VAL A C 1
ATOM 682 O O . VAL A 1 91 ? -15.992 -2.576 11.016 1.00 84.94 91 VAL A O 1
ATOM 685 N N . GLN A 1 92 ? -15.886 -0.970 12.574 1.00 88.00 92 GLN A N 1
ATOM 686 C CA . GLN A 1 92 ? -17.112 -0.271 12.202 1.00 88.00 92 GLN A CA 1
ATOM 687 C C . GLN A 1 92 ? -16.791 1.148 11.718 1.00 88.00 92 GLN A C 1
ATOM 689 O O . GLN A 1 92 ? -15.764 1.723 12.072 1.00 88.00 92 GLN A O 1
ATOM 694 N N . ASP A 1 93 ? -17.696 1.764 10.949 1.00 89.94 93 ASP A N 1
ATOM 695 C CA . ASP A 1 93 ? -17.477 3.127 10.422 1.00 89.94 93 ASP A CA 1
ATOM 696 C C . ASP A 1 93 ? -17.278 4.160 11.552 1.00 89.94 93 ASP A C 1
ATOM 698 O O . ASP A 1 93 ? -16.496 5.097 11.412 1.00 89.94 93 ASP A O 1
ATOM 702 N N . LYS A 1 94 ? -17.886 3.930 12.726 1.00 89.06 94 LYS A N 1
ATOM 703 C CA . LYS A 1 94 ? -17.700 4.765 13.927 1.00 89.06 94 LYS A CA 1
ATOM 704 C C . LYS A 1 94 ? -16.256 4.774 14.457 1.00 89.06 94 LYS A C 1
ATOM 706 O O . LYS A 1 94 ? -15.880 5.705 15.164 1.00 89.06 94 LYS A O 1
ATOM 711 N N . ASP A 1 95 ? -15.457 3.757 14.129 1.00 84.94 95 ASP A N 1
ATOM 712 C CA . ASP A 1 95 ? -14.077 3.616 14.602 1.00 84.94 95 ASP A CA 1
ATOM 713 C C . ASP A 1 95 ? -13.092 4.404 13.718 1.00 84.94 95 ASP A C 1
ATOM 715 O O . ASP A 1 95 ? -11.958 4.675 14.124 1.00 84.94 95 ASP A O 1
ATOM 719 N N . ILE A 1 96 ? -13.521 4.815 12.515 1.00 86.56 96 ILE A N 1
ATOM 720 C CA . ILE A 1 96 ? -12.672 5.441 11.492 1.00 86.56 96 ILE A CA 1
ATOM 721 C C . ILE A 1 96 ? -12.030 6.730 12.000 1.00 86.56 96 ILE A C 1
ATOM 723 O O . ILE A 1 96 ? -10.834 6.929 11.795 1.00 86.56 96 ILE A O 1
ATOM 727 N N . ASP A 1 97 ? -12.770 7.585 12.705 1.00 87.75 97 ASP A N 1
ATOM 728 C CA . ASP A 1 97 ? -12.235 8.861 13.197 1.00 87.75 97 ASP A CA 1
ATOM 729 C C . ASP A 1 97 ? -11.088 8.652 14.201 1.00 87.75 97 ASP A C 1
ATOM 731 O O . ASP A 1 97 ? -10.052 9.324 14.134 1.00 87.75 97 ASP A O 1
ATOM 735 N N . ALA A 1 98 ? -11.225 7.669 15.097 1.00 85.38 98 ALA A N 1
ATOM 736 C CA . ALA A 1 98 ? -10.165 7.298 16.031 1.00 85.38 98 ALA A CA 1
ATOM 737 C C . ALA A 1 98 ? -8.951 6.710 15.291 1.00 85.38 98 ALA A C 1
ATOM 739 O O . ALA A 1 98 ? -7.805 7.060 15.583 1.00 85.38 98 ALA A O 1
ATOM 740 N N . MET A 1 99 ? -9.196 5.868 14.284 1.00 84.94 99 MET A N 1
ATOM 741 C CA . MET A 1 99 ? -8.146 5.275 13.453 1.00 84.94 99 MET A CA 1
ATOM 742 C C . MET A 1 99 ? -7.365 6.320 12.655 1.00 84.94 99 MET A C 1
ATOM 744 O O . MET A 1 99 ? -6.140 6.234 12.582 1.00 84.94 99 MET A O 1
ATOM 748 N N . VAL A 1 100 ? -8.045 7.319 12.089 1.00 86.75 100 VAL A N 1
ATOM 749 C CA . VAL A 1 100 ? -7.418 8.441 11.373 1.00 86.75 100 VAL A CA 1
ATOM 750 C C . VAL A 1 100 ? -6.520 9.229 12.313 1.00 86.75 100 VAL A C 1
ATOM 752 O O . VAL A 1 100 ? -5.366 9.490 11.977 1.00 86.75 100 VAL A O 1
ATOM 755 N N . LYS A 1 101 ? -7.004 9.553 13.516 1.00 85.50 101 LYS A N 1
ATOM 756 C CA . LYS A 1 101 ? -6.203 10.266 14.512 1.00 85.50 101 LYS A CA 1
ATOM 757 C C . LYS A 1 101 ? -4.924 9.503 14.865 1.00 85.50 101 LYS A C 1
ATOM 759 O O . LYS A 1 101 ? -3.858 10.109 14.894 1.00 85.50 101 LYS A O 1
ATOM 764 N N . HIS A 1 102 ? -5.017 8.191 15.091 1.00 83.12 102 HIS A N 1
ATOM 765 C CA . HIS A 1 102 ? -3.844 7.360 15.378 1.00 83.12 102 HIS A CA 1
ATOM 766 C C . HIS A 1 102 ? -2.884 7.297 14.184 1.00 83.12 102 HIS A C 1
ATOM 768 O O . HIS A 1 102 ? -1.684 7.487 14.352 1.00 83.12 102 HIS A O 1
ATOM 774 N N . ALA A 1 103 ? -3.405 7.116 12.969 1.00 83.06 103 ALA A N 1
ATOM 775 C CA . ALA A 1 103 ? -2.603 7.080 11.749 1.00 83.06 103 ALA A CA 1
ATOM 776 C C . ALA A 1 103 ? -1.800 8.368 11.519 1.00 83.06 103 ALA A C 1
ATOM 778 O O . ALA A 1 103 ? -0.648 8.315 11.097 1.00 83.06 103 ALA A O 1
ATOM 779 N N . GLN A 1 104 ? -2.388 9.526 11.822 1.00 84.44 104 GLN A N 1
ATOM 780 C CA . GLN A 1 104 ? -1.716 10.821 11.682 1.00 84.44 104 GLN A CA 1
ATOM 781 C C . GLN A 1 104 ? -0.627 11.063 12.733 1.00 84.44 104 GLN A C 1
ATOM 783 O O . GLN A 1 104 ? 0.237 11.919 12.547 1.00 84.44 104 GLN A O 1
ATOM 788 N N . GLN A 1 105 ? -0.671 10.329 13.844 1.00 83.19 105 GLN A N 1
ATOM 789 C CA . GLN A 1 105 ? 0.326 10.391 14.912 1.00 83.19 105 GLN A CA 1
ATOM 790 C C . GLN A 1 105 ? 1.463 9.380 14.710 1.00 83.19 105 GLN A C 1
ATOM 792 O O . GLN A 1 105 ? 2.471 9.454 15.413 1.00 83.19 105 GLN A O 1
ATOM 797 N N . ASP A 1 106 ? 1.329 8.465 13.747 1.00 80.31 106 ASP A N 1
ATOM 798 C CA . ASP A 1 106 ? 2.345 7.465 13.445 1.00 80.31 106 ASP A CA 1
ATOM 799 C C . ASP A 1 106 ? 3.569 8.112 12.774 1.00 80.31 106 ASP A C 1
ATOM 801 O O . ASP A 1 106 ? 3.477 8.793 11.747 1.00 80.31 106 ASP A O 1
ATOM 805 N N . VAL A 1 107 ? 4.752 7.869 13.344 1.00 76.75 107 VAL A N 1
ATOM 806 C CA . VAL A 1 107 ? 6.036 8.381 12.841 1.00 76.75 107 VAL A CA 1
ATOM 807 C C . VAL A 1 107 ? 6.290 7.932 11.398 1.00 76.75 107 VAL A C 1
ATOM 809 O O . VAL A 1 107 ? 6.919 8.656 10.621 1.00 76.75 107 VAL A O 1
ATOM 812 N N . CYS A 1 108 ? 5.754 6.782 10.991 1.00 74.12 108 CYS A N 1
ATOM 813 C CA . CYS A 1 108 ? 5.890 6.255 9.641 1.00 74.12 108 CYS A CA 1
ATOM 814 C C . CYS A 1 108 ? 5.267 7.175 8.583 1.00 74.12 108 CYS A C 1
ATOM 816 O O . CYS A 1 108 ? 5.741 7.181 7.439 1.00 74.12 108 CYS A O 1
ATOM 818 N N . ALA A 1 109 ? 4.290 8.017 8.950 1.00 76.00 109 ALA A N 1
ATOM 819 C CA . ALA A 1 109 ? 3.702 9.016 8.059 1.00 76.00 109 ALA A CA 1
ATOM 820 C C . ALA A 1 109 ? 4.742 10.016 7.516 1.00 76.00 109 ALA A C 1
ATOM 822 O O . ALA A 1 109 ? 4.594 10.508 6.396 1.00 76.00 109 ALA A O 1
ATOM 823 N N . LEU A 1 110 ? 5.837 10.265 8.250 1.00 79.56 110 LEU A N 1
ATOM 824 C CA . LEU A 1 110 ? 6.937 11.138 7.809 1.00 79.56 110 LEU A CA 1
ATOM 825 C C . LEU A 1 110 ? 7.689 10.591 6.591 1.00 79.56 110 LEU A C 1
ATOM 827 O O . LEU A 1 110 ? 8.295 11.360 5.848 1.00 79.56 110 LEU A O 1
ATOM 831 N N . THR A 1 111 ? 7.656 9.274 6.386 1.00 83.62 111 THR A N 1
ATOM 832 C CA . THR A 1 111 ? 8.375 8.586 5.301 1.00 83.62 111 THR A CA 1
ATOM 833 C C . THR A 1 111 ? 7.477 8.231 4.114 1.00 83.62 111 THR A C 1
ATOM 835 O O . THR A 1 111 ? 7.924 7.588 3.155 1.00 83.62 111 THR A O 1
ATOM 838 N N . ASN A 1 112 ? 6.199 8.629 4.154 1.00 89.00 112 ASN A N 1
ATOM 839 C CA . ASN A 1 112 ? 5.296 8.420 3.031 1.00 89.00 112 ASN A CA 1
ATOM 840 C C . ASN A 1 112 ? 5.717 9.305 1.839 1.00 89.00 112 ASN A C 1
ATOM 842 O O . ASN A 1 112 ? 5.952 10.495 2.048 1.00 89.00 112 ASN A O 1
ATOM 846 N N . PRO A 1 113 ? 5.777 8.791 0.589 1.00 90.50 113 PRO A N 1
ATOM 847 C CA . PRO A 1 113 ? 6.122 9.589 -0.598 1.00 90.50 113 PRO A CA 1
ATOM 848 C C . PRO A 1 113 ? 5.280 10.855 -0.805 1.00 90.50 113 PRO A C 1
ATOM 850 O O . PRO A 1 113 ? 5.717 11.764 -1.505 1.00 90.50 113 PRO A O 1
ATOM 853 N N . ARG A 1 114 ? 4.091 10.942 -0.201 1.00 91.81 114 ARG A N 1
ATOM 854 C CA . ARG A 1 114 ? 3.293 12.171 -0.147 1.00 91.81 114 ARG A CA 1
ATOM 855 C C . ARG A 1 114 ? 2.642 12.341 1.218 1.00 91.81 114 ARG A C 1
ATOM 857 O O . ARG A 1 114 ? 2.393 11.363 1.913 1.00 91.81 114 ARG A O 1
ATOM 864 N N . ARG A 1 115 ? 2.284 13.564 1.602 1.00 90.12 115 ARG A N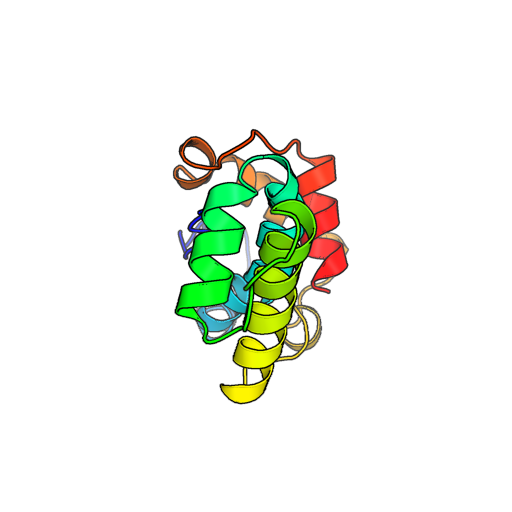 1
ATOM 865 C CA . ARG A 1 115 ? 1.434 13.749 2.787 1.00 90.12 115 ARG A CA 1
ATOM 866 C C . ARG A 1 115 ? -0.017 13.412 2.445 1.00 90.12 115 ARG A C 1
ATOM 868 O O . ARG A 1 115 ? -0.513 13.837 1.405 1.00 90.12 115 ARG A O 1
ATOM 875 N N . LEU A 1 116 ? -0.655 12.634 3.315 1.00 90.56 116 LEU A N 1
ATOM 876 C CA . LEU A 1 116 ? -2.078 12.309 3.265 1.00 90.56 116 LEU A CA 1
ATOM 877 C C . LEU A 1 116 ? -2.799 13.162 4.308 1.00 90.56 116 LEU A C 1
ATOM 879 O O . LEU A 1 116 ? -2.372 13.217 5.461 1.00 90.56 116 LEU A O 1
ATOM 883 N N . ASN A 1 117 ? -3.876 13.832 3.916 1.00 93.62 117 ASN A N 1
ATOM 884 C CA . ASN A 1 117 ? -4.738 14.515 4.880 1.00 93.62 117 ASN A CA 1
ATOM 885 C C . ASN A 1 117 ? -5.759 13.547 5.504 1.00 93.62 117 ASN A C 1
ATOM 887 O O . ASN A 1 117 ? -5.983 12.451 4.993 1.00 93.62 117 ASN A O 1
ATOM 891 N N . ASP A 1 118 ? -6.422 13.974 6.578 1.00 93.50 118 ASP A N 1
ATOM 892 C CA . ASP A 1 118 ? -7.375 13.153 7.340 1.00 93.50 118 ASP A CA 1
ATOM 893 C C . ASP A 1 118 ? -8.489 12.552 6.477 1.00 93.50 118 ASP A C 1
ATOM 895 O O . ASP A 1 118 ? -8.869 11.400 6.672 1.00 93.50 118 ASP A O 1
ATOM 899 N N . LYS A 1 119 ? -8.983 13.294 5.476 1.00 96.50 119 LYS A N 1
ATOM 900 C CA . LYS A 1 119 ? -10.028 12.801 4.568 1.00 96.50 119 LYS A CA 1
ATOM 901 C C . LYS A 1 119 ? -9.507 11.688 3.665 1.00 96.50 119 LYS A C 1
ATOM 903 O O . LYS A 1 119 ? -10.229 10.730 3.410 1.00 96.50 119 LYS A O 1
ATOM 908 N N . GLU A 1 120 ? -8.272 11.807 3.186 1.00 94.44 120 GLU A N 1
ATOM 909 C CA . GLU A 1 120 ? -7.634 10.774 2.364 1.00 94.44 120 GLU A CA 1
ATOM 910 C C . GLU A 1 120 ? -7.338 9.516 3.183 1.00 94.44 120 GLU A C 1
ATOM 912 O O . GLU A 1 120 ? -7.601 8.411 2.717 1.00 94.44 120 GLU A O 1
ATOM 917 N N . VAL A 1 121 ? -6.859 9.672 4.421 1.00 92.56 121 VAL A N 1
ATOM 918 C CA . VAL A 1 121 ? -6.642 8.543 5.339 1.00 92.56 121 VAL A CA 1
ATOM 919 C C . VAL A 1 121 ? -7.969 7.850 5.667 1.00 92.56 121 VAL A C 1
ATOM 921 O O . VAL A 1 121 ? -8.059 6.626 5.590 1.00 92.56 121 VAL A O 1
ATOM 924 N N . ALA A 1 122 ? -9.029 8.612 5.948 1.00 92.88 122 ALA A N 1
ATOM 925 C CA . ALA A 1 122 ? -10.361 8.058 6.179 1.00 92.88 122 ALA A CA 1
ATOM 926 C C . ALA A 1 122 ? -10.889 7.298 4.951 1.00 92.88 122 ALA A C 1
ATOM 928 O O . ALA A 1 122 ? -11.498 6.240 5.090 1.00 92.88 122 ALA A O 1
ATOM 929 N N . ALA A 1 123 ? -10.649 7.820 3.743 1.00 95.75 123 ALA A N 1
ATOM 930 C CA . ALA A 1 123 ? -11.036 7.155 2.502 1.00 95.75 123 ALA A CA 1
ATOM 931 C C . ALA A 1 123 ? -10.296 5.824 2.303 1.00 95.75 123 ALA A C 1
ATOM 933 O O . ALA A 1 123 ? -10.915 4.858 1.870 1.00 95.75 123 ALA A O 1
ATOM 934 N N . ILE A 1 124 ? -9.011 5.746 2.669 1.00 93.75 124 ILE A N 1
ATOM 935 C CA . ILE A 1 124 ? -8.240 4.493 2.639 1.00 93.75 124 ILE A CA 1
ATOM 936 C C . ILE A 1 124 ? -8.857 3.458 3.581 1.00 93.75 124 ILE A C 1
ATOM 938 O O . ILE A 1 124 ? -9.059 2.319 3.168 1.00 93.75 124 ILE A O 1
ATOM 942 N N . PHE A 1 125 ? -9.187 3.839 4.821 1.00 92.56 125 PHE A N 1
ATOM 943 C CA . PHE A 1 125 ? -9.815 2.902 5.751 1.00 92.56 125 PHE A CA 1
ATOM 944 C C . PHE A 1 125 ? -11.177 2.430 5.252 1.00 92.56 125 PHE A C 1
ATOM 946 O O . PHE A 1 125 ? -11.412 1.230 5.245 1.00 92.56 125 PHE A O 1
ATOM 953 N N . ARG A 1 126 ? -12.033 3.339 4.765 1.00 94.50 126 ARG A N 1
ATOM 954 C CA . ARG A 1 126 ? -13.340 2.971 4.195 1.00 94.50 126 ARG A CA 1
ATOM 955 C C . ARG A 1 126 ? -13.226 2.083 2.962 1.00 94.50 126 ARG A C 1
ATOM 957 O O . ARG A 1 126 ? -14.060 1.214 2.771 1.00 94.50 126 ARG A O 1
ATOM 964 N N . ALA A 1 127 ? -12.206 2.284 2.130 1.00 93.50 127 ALA A N 1
ATOM 965 C CA . ALA A 1 127 ? -11.966 1.425 0.975 1.00 93.50 127 ALA A CA 1
ATOM 966 C C . ALA A 1 127 ? -11.523 0.007 1.374 1.00 93.50 127 ALA A C 1
ATOM 968 O O . ALA A 1 127 ? -11.690 -0.910 0.578 1.00 93.50 127 ALA A O 1
ATOM 969 N N . ALA A 1 128 ? -10.961 -0.152 2.576 1.00 91.56 128 ALA A N 1
ATOM 970 C CA . ALA A 1 128 ? -10.536 -1.428 3.145 1.00 91.56 128 ALA A CA 1
ATOM 971 C C . ALA A 1 128 ? -11.594 -2.064 4.074 1.00 91.56 128 ALA A C 1
ATOM 973 O O . ALA A 1 128 ? -11.303 -3.091 4.691 1.00 91.56 128 ALA A O 1
ATOM 974 N N . MET A 1 129 ? -12.772 -1.443 4.234 1.00 88.31 129 MET A N 1
ATOM 975 C CA . MET A 1 129 ? -13.892 -1.977 5.024 1.00 88.31 129 MET A CA 1
ATOM 976 C C . MET A 1 129 ? -14.675 -3.053 4.286 1.00 88.31 129 MET A C 1
ATOM 978 O O . MET A 1 129 ? -14.718 -3.037 3.039 1.00 88.31 129 MET A O 1
#

Foldseek 3Di:
DQCPQDDPDDDPDDDPPLLVVVNVQVRLLLVLLLLVLQCVLCLQVLLVQLVVLVHPCPPHDSSVSSVSSSVSSQVVCVVVPRDQACVVSVDDLVCLQVVLVVSVVDPSCVVRSDHDDSVSSSVSNVVRD

Radius of gyration: 15.49 Å; chains: 1; bounding box: 28×31×50 Å

Sequence (129 aa):
MLAFLAHDSPTCGDDESELRHLSKFRGPLQLPHVCEANLMAAQERYADIADALGENIYGLPVREAAQMAVVAIRCLSVDVGIPSNLTELGVQDKDIDAMVKHAQQDVCALTNPRRLNDKEVAAIFRAAM

pLDDT: mean 82.6, std 19.08, range [35.34, 98.25]